Protein AF-A0A355SYY1-F1 (afdb_monomer_lite)

Sequence (96 aa):
MATFFGALFAGQLVSIYVFDQVRGIPWWRAPFYGALFGGLIFAGFFYGQMAYGAEEPWANRLAVMAGIYAGAAFLNVFIYWALRSLIRPLPGFGGA

Structure (mmCIF, N/CA/C/O backbone):
data_AF-A0A355SYY1-F1
#
_entry.id   AF-A0A355SYY1-F1
#
loop_
_atom_site.group_PDB
_atom_site.id
_atom_site.type_symbol
_atom_site.label_atom_id
_atom_site.label_alt_id
_atom_site.label_comp_id
_atom_site.label_asym_id
_atom_site.label_entity_id
_atom_site.label_seq_id
_atom_site.pdbx_PDB_ins_code
_atom_site.Cartn_x
_atom_site.Cartn_y
_atom_site.Cartn_z
_atom_site.occupancy
_atom_site.B_iso_or_equiv
_atom_site.auth_seq_id
_atom_site.auth_comp_id
_atom_site.auth_asym_id
_atom_site.auth_atom_id
_atom_site.pdbx_PDB_model_num
ATOM 1 N N . MET A 1 1 ? 18.636 -7.749 -7.418 1.00 72.38 1 MET A N 1
ATOM 2 C CA . MET A 1 1 ? 18.345 -7.709 -5.965 1.00 72.38 1 MET A CA 1
ATOM 3 C C . MET A 1 1 ? 18.099 -6.293 -5.457 1.00 72.38 1 MET A C 1
ATOM 5 O O . MET A 1 1 ? 17.013 -6.062 -4.948 1.00 72.38 1 MET A O 1
ATOM 9 N N . ALA A 1 2 ? 19.021 -5.337 -5.639 1.00 88.12 2 ALA A N 1
ATOM 10 C CA . ALA A 1 2 ? 18.838 -3.954 -5.166 1.00 88.12 2 ALA A CA 1
ATOM 11 C C . ALA A 1 2 ? 17.519 -3.299 -5.634 1.00 88.12 2 ALA A C 1
ATOM 13 O O . ALA A 1 2 ? 16.795 -2.745 -4.818 1.00 88.12 2 ALA A O 1
ATOM 14 N N . THR A 1 3 ? 17.158 -3.459 -6.911 1.00 88.56 3 THR A N 1
ATOM 15 C CA . THR A 1 3 ? 15.887 -2.986 -7.498 1.00 88.56 3 THR A CA 1
ATOM 16 C C . THR A 1 3 ? 14.654 -3.488 -6.755 1.00 88.56 3 THR A C 1
ATOM 18 O O . THR A 1 3 ? 13.761 -2.714 -6.432 1.00 88.56 3 THR A O 1
ATOM 21 N N . PHE A 1 4 ? 14.618 -4.791 -6.463 1.00 90.62 4 PHE A N 1
ATOM 22 C CA . PHE A 1 4 ? 13.499 -5.411 -5.764 1.00 90.62 4 PHE A CA 1
ATOM 23 C C . PHE A 1 4 ? 13.360 -4.844 -4.352 1.00 90.62 4 PHE A C 1
ATOM 25 O O . PHE A 1 4 ? 12.285 -4.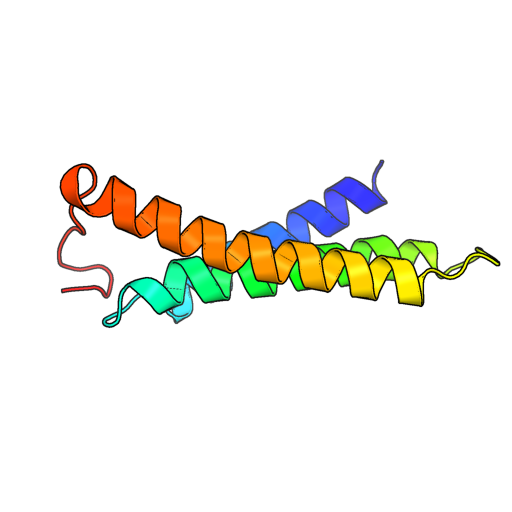386 -3.982 1.00 90.62 4 PHE A O 1
ATOM 32 N N . PHE A 1 5 ? 14.455 -4.822 -3.586 1.00 95.00 5 PHE A N 1
ATOM 33 C CA . PHE A 1 5 ? 14.438 -4.318 -2.214 1.00 95.00 5 PHE A CA 1
ATOM 34 C C . PHE A 1 5 ? 14.138 -2.820 -2.143 1.00 95.00 5 PHE A C 1
ATOM 36 O O . PHE A 1 5 ? 13.390 -2.404 -1.266 1.00 95.00 5 PHE A O 1
ATOM 43 N N . GLY A 1 6 ? 14.662 -2.018 -3.073 1.00 95.56 6 GLY A N 1
ATOM 44 C CA . GLY A 1 6 ? 14.379 -0.584 -3.146 1.00 95.56 6 GLY A CA 1
ATOM 45 C C . GLY A 1 6 ? 12.912 -0.298 -3.465 1.00 95.56 6 GLY A C 1
ATOM 46 O O . GLY A 1 6 ? 12.274 0.488 -2.766 1.00 95.56 6 GLY A O 1
ATOM 47 N N . ALA A 1 7 ? 12.348 -0.987 -4.463 1.00 94.94 7 ALA A N 1
ATOM 48 C CA . ALA A 1 7 ? 10.930 -0.877 -4.792 1.00 94.94 7 ALA A CA 1
ATOM 49 C C . ALA A 1 7 ? 10.043 -1.360 -3.636 1.00 94.94 7 ALA A C 1
ATOM 51 O O . ALA A 1 7 ? 9.043 -0.718 -3.316 1.00 94.94 7 ALA A O 1
ATOM 52 N N . LEU A 1 8 ? 10.415 -2.470 -2.984 1.00 95.56 8 LEU A N 1
ATOM 53 C CA . LEU A 1 8 ? 9.693 -3.007 -1.830 1.00 95.56 8 LEU A CA 1
ATOM 54 C C . LEU A 1 8 ? 9.697 -2.006 -0.681 1.00 95.56 8 LEU A C 1
ATOM 56 O O . LEU A 1 8 ? 8.640 -1.695 -0.144 1.00 95.56 8 LEU A O 1
ATOM 60 N N . PHE A 1 9 ? 10.865 -1.469 -0.338 1.00 97.25 9 PHE A N 1
ATOM 61 C CA . PHE A 1 9 ? 11.010 -0.479 0.719 1.00 97.25 9 PHE A CA 1
ATOM 62 C C . PHE A 1 9 ? 10.157 0.765 0.448 1.00 97.25 9 PHE A C 1
ATOM 64 O O . PHE A 1 9 ? 9.385 1.173 1.312 1.00 97.25 9 PHE A O 1
ATOM 71 N N . ALA A 1 10 ? 10.212 1.312 -0.771 1.00 97.19 10 ALA A N 1
ATOM 72 C CA . ALA A 1 10 ? 9.379 2.445 -1.164 1.00 97.19 10 ALA A CA 1
ATOM 73 C C . ALA A 1 10 ? 7.874 2.133 -1.065 1.00 97.19 10 ALA A C 1
ATOM 75 O O . ALA A 1 10 ? 7.116 2.926 -0.508 1.00 97.19 10 ALA A O 1
ATOM 76 N N . GLY A 1 11 ? 7.443 0.962 -1.546 1.00 96.94 11 GLY A N 1
ATOM 77 C CA . GLY A 1 11 ? 6.052 0.520 -1.442 1.00 96.94 11 GLY A CA 1
ATOM 78 C C . GLY A 1 11 ? 5.581 0.379 0.008 1.00 96.94 11 GLY A C 1
ATOM 79 O O . GLY A 1 11 ? 4.483 0.819 0.342 1.00 96.94 11 GLY A O 1
ATOM 80 N N . GLN A 1 12 ? 6.420 -0.164 0.896 1.00 96.62 12 GLN A N 1
ATOM 81 C CA . GLN A 1 12 ? 6.104 -0.287 2.325 1.00 96.62 12 GLN A CA 1
ATOM 82 C C . GLN A 1 12 ? 6.009 1.079 3.017 1.00 96.62 12 GLN A C 1
ATOM 84 O O . GLN A 1 12 ? 5.075 1.306 3.785 1.00 96.62 12 GLN A O 1
ATOM 89 N N . LEU A 1 13 ? 6.914 2.016 2.709 1.00 97.69 13 LEU A N 1
ATOM 90 C CA . LEU A 1 13 ? 6.840 3.384 3.233 1.00 97.69 13 LEU A CA 1
ATOM 91 C C . LEU A 1 13 ? 5.540 4.078 2.819 1.00 97.69 13 LEU A C 1
ATOM 93 O O . LEU A 1 13 ? 4.874 4.682 3.659 1.00 97.69 13 LEU A O 1
ATOM 97 N N . VAL A 1 14 ? 5.144 3.950 1.548 1.00 97.56 14 VAL A N 1
ATOM 98 C CA . VAL A 1 14 ? 3.872 4.500 1.061 1.00 97.56 14 VAL A CA 1
ATOM 99 C C . VAL A 1 14 ? 2.686 3.815 1.731 1.00 97.56 14 VAL A C 1
ATOM 101 O O . VAL A 1 14 ? 1.745 4.500 2.125 1.00 97.56 14 VAL A O 1
ATOM 104 N N . SER A 1 15 ? 2.736 2.493 1.913 1.00 96.12 15 SER A N 1
ATOM 105 C CA . SER A 1 15 ? 1.680 1.748 2.600 1.00 96.12 15 SER A CA 1
ATOM 106 C C . SER A 1 15 ? 1.435 2.292 4.006 1.00 96.12 15 SER A C 1
ATOM 108 O O . SER A 1 15 ? 0.292 2.579 4.354 1.00 96.12 15 SER A O 1
ATOM 110 N N . ILE A 1 16 ? 2.497 2.474 4.799 1.00 94.69 16 ILE A N 1
ATOM 111 C CA . ILE A 1 16 ? 2.401 2.993 6.172 1.00 94.69 16 ILE A CA 1
ATOM 112 C C . ILE A 1 16 ? 1.930 4.448 6.164 1.00 94.69 16 ILE A C 1
ATOM 114 O O . ILE A 1 16 ? 0.992 4.789 6.878 1.00 94.69 16 ILE A O 1
ATOM 118 N N . TYR A 1 17 ? 2.528 5.290 5.317 1.00 96.00 17 TYR A N 1
ATOM 119 C CA . TYR A 1 17 ? 2.163 6.700 5.222 1.00 96.00 17 TYR A CA 1
ATOM 120 C C . TYR A 1 17 ? 0.678 6.882 4.885 1.00 96.00 17 TYR A C 1
ATOM 122 O O . TYR A 1 17 ? -0.034 7.589 5.593 1.00 96.00 17 TYR A O 1
ATOM 130 N N . VAL A 1 18 ? 0.183 6.207 3.842 1.00 95.44 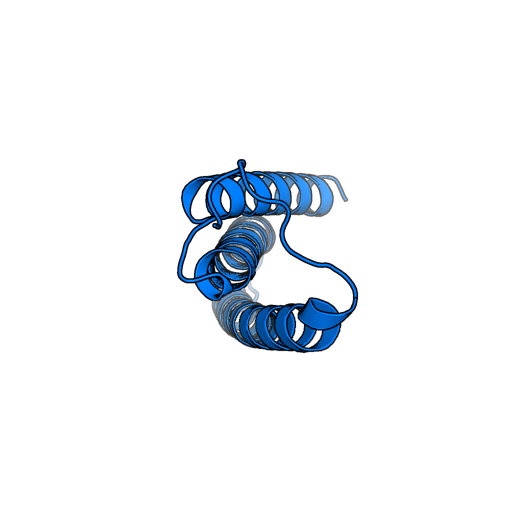18 VAL A N 1
ATOM 131 C CA . VAL A 1 18 ? -1.226 6.292 3.438 1.00 95.44 18 VAL A CA 1
ATOM 132 C C . VAL A 1 18 ? -2.135 5.727 4.524 1.00 95.44 18 VAL A C 1
ATOM 134 O O . VAL A 1 18 ? -3.139 6.358 4.849 1.00 95.44 18 VAL A O 1
ATOM 137 N N . PHE A 1 19 ? -1.782 4.580 5.111 1.00 92.88 19 PHE A N 1
ATOM 138 C CA . PHE A 1 19 ? -2.544 3.986 6.208 1.00 92.88 19 PHE A CA 1
ATOM 139 C C . PHE A 1 19 ? -2.722 4.979 7.362 1.00 92.88 19 PHE A C 1
ATOM 141 O O . PHE A 1 19 ? -3.841 5.165 7.835 1.00 92.88 19 PHE A O 1
ATOM 148 N N . ASP A 1 20 ? -1.654 5.667 7.768 1.00 92.00 20 ASP A N 1
ATOM 149 C CA . ASP A 1 20 ? -1.696 6.643 8.857 1.00 92.00 20 ASP A CA 1
ATOM 150 C C . ASP A 1 20 ? -2.504 7.899 8.529 1.00 92.00 20 ASP A C 1
ATOM 152 O O . ASP A 1 20 ? -3.113 8.477 9.428 1.00 92.00 20 ASP A O 1
ATOM 156 N N . GLN A 1 21 ? -2.555 8.315 7.262 1.00 91.56 21 GLN A N 1
ATOM 157 C CA . GLN A 1 21 ? -3.380 9.452 6.843 1.00 91.56 21 GLN A CA 1
ATOM 158 C C . GLN A 1 21 ? -4.875 9.113 6.794 1.00 91.56 21 GLN A C 1
ATOM 160 O O . GLN A 1 21 ? -5.710 9.977 7.054 1.00 91.56 21 GLN A O 1
ATOM 165 N N . VAL A 1 22 ? -5.229 7.873 6.440 1.00 91.00 22 VAL A N 1
ATOM 166 C CA . VAL A 1 22 ? -6.629 7.461 6.228 1.00 91.00 22 VAL A CA 1
ATOM 167 C C . VAL A 1 22 ? -7.200 6.576 7.341 1.00 91.00 22 VAL A C 1
ATOM 169 O O . VAL A 1 22 ? -8.353 6.142 7.240 1.00 91.00 22 VAL A O 1
ATOM 172 N N . ARG A 1 23 ? -6.431 6.307 8.406 1.00 86.62 23 ARG A N 1
ATOM 173 C CA . ARG A 1 23 ? -6.943 5.685 9.638 1.00 86.62 23 ARG A CA 1
ATOM 174 C C . ARG A 1 23 ? -8.025 6.573 10.235 1.00 86.62 23 ARG A C 1
ATOM 176 O O . ARG A 1 23 ? -7.905 7.794 10.266 1.00 86.62 23 ARG A O 1
ATOM 183 N N . GLY A 1 24 ? -9.140 5.959 10.598 1.00 81.38 24 GLY A N 1
ATOM 184 C CA . GLY A 1 24 ? -10.385 6.708 10.591 1.00 81.38 24 GLY A CA 1
ATOM 185 C C . GLY A 1 24 ? -11.602 5.854 10.836 1.00 81.38 24 GLY A C 1
ATOM 186 O O . GLY A 1 24 ? -11.610 4.657 10.550 1.00 81.38 24 GLY A O 1
ATOM 187 N N . ILE A 1 25 ? -12.691 6.517 11.211 1.00 80.06 25 ILE A N 1
ATOM 188 C CA . ILE A 1 25 ? -13.991 6.102 10.695 1.00 80.06 25 ILE A CA 1
ATOM 189 C C . ILE A 1 25 ? -14.105 6.658 9.265 1.00 80.06 25 ILE A C 1
ATOM 191 O O . ILE A 1 25 ? -13.925 7.861 9.067 1.00 80.06 25 ILE A O 1
ATOM 195 N N . PRO A 1 26 ? -14.443 5.832 8.261 1.00 84.50 26 PRO A N 1
ATOM 196 C CA . PRO A 1 26 ? -14.692 4.393 8.333 1.00 84.50 26 PRO A CA 1
ATOM 197 C C . PRO A 1 26 ? -13.406 3.542 8.268 1.00 84.50 26 PRO A C 1
ATOM 199 O O . PRO A 1 26 ? -12.548 3.753 7.411 1.00 84.50 26 PRO A O 1
ATOM 202 N N . TRP A 1 27 ? -13.337 2.517 9.131 1.00 84.62 27 TRP A N 1
ATOM 203 C CA . TRP A 1 27 ? -12.141 1.696 9.402 1.00 84.62 27 TRP A CA 1
ATOM 204 C C . TRP A 1 27 ? -11.553 0.981 8.181 1.00 84.62 27 TRP A C 1
ATOM 206 O O . TRP A 1 27 ? -10.361 0.697 8.158 1.00 84.62 27 TRP A O 1
ATOM 216 N N . TRP A 1 28 ? -12.371 0.679 7.168 1.00 88.25 28 TRP A N 1
ATOM 217 C CA . TRP A 1 28 ? -11.946 -0.087 5.993 1.00 88.25 28 TRP A CA 1
ATOM 218 C C . TRP A 1 28 ? -11.015 0.704 5.067 1.00 88.25 28 TRP A C 1
ATOM 220 O O . TRP A 1 28 ? -10.277 0.103 4.286 1.00 88.25 28 TRP A O 1
ATOM 230 N N . ARG A 1 29 ? -11.026 2.043 5.148 1.00 91.38 29 ARG A N 1
ATOM 231 C CA . ARG A 1 29 ? -10.228 2.908 4.267 1.00 91.38 29 ARG A CA 1
ATOM 232 C C . ARG A 1 29 ? -8.737 2.673 4.451 1.00 91.38 29 ARG A C 1
ATOM 234 O O . ARG A 1 29 ? -8.031 2.513 3.463 1.00 91.38 29 ARG A O 1
ATOM 241 N N . ALA A 1 30 ? -8.278 2.606 5.697 1.00 91.50 30 ALA A N 1
ATOM 242 C CA . ALA A 1 30 ? -6.871 2.398 6.024 1.00 91.50 30 ALA A CA 1
ATOM 243 C C . ALA A 1 30 ? -6.273 1.105 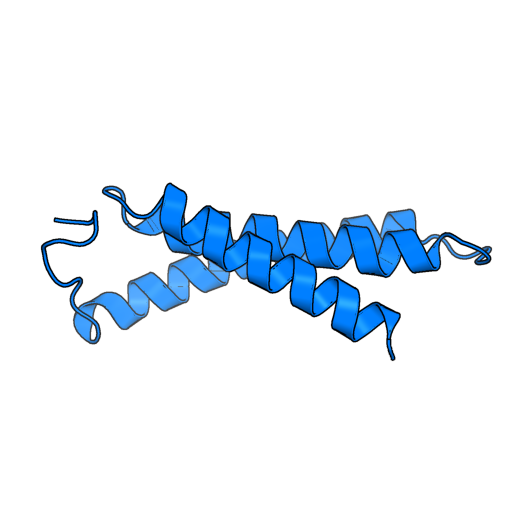5.446 1.00 91.50 30 ALA A C 1
ATOM 245 O O . ALA A 1 30 ? -5.323 1.205 4.664 1.00 91.50 30 ALA A O 1
ATOM 246 N N . PRO A 1 31 ? -6.821 -0.094 5.728 1.00 92.19 31 PRO A N 1
ATOM 247 C CA . PRO A 1 31 ? -6.281 -1.332 5.177 1.00 92.19 31 PRO A CA 1
ATOM 248 C C . PRO A 1 31 ? -6.426 -1.418 3.653 1.00 92.19 31 PRO A C 1
ATOM 250 O O . PRO A 1 31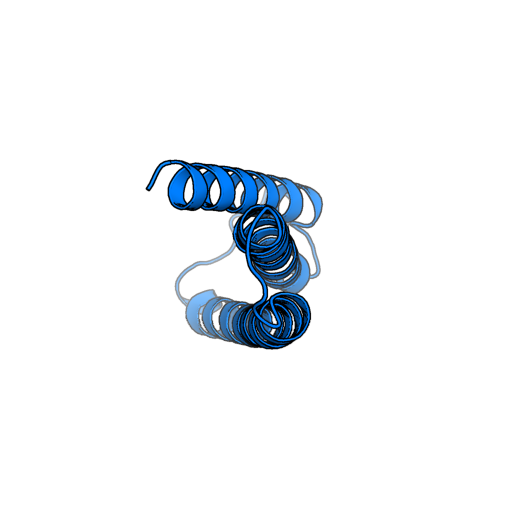 ? -5.570 -2.022 3.008 1.00 92.19 31 PRO A O 1
ATOM 253 N N . PHE A 1 32 ? -7.460 -0.808 3.061 1.00 95.06 32 PHE A N 1
ATOM 254 C CA . PHE A 1 32 ? -7.625 -0.791 1.608 1.00 95.06 32 PHE A CA 1
ATOM 255 C C . PHE A 1 32 ? -6.592 0.108 0.922 1.00 95.06 32 PHE A C 1
ATOM 257 O O . PHE A 1 32 ? -5.790 -0.364 0.119 1.00 95.06 32 PHE A O 1
ATOM 264 N N . TYR A 1 33 ? -6.602 1.407 1.236 1.00 95.94 33 TYR A N 1
ATOM 265 C CA . TYR A 1 33 ? -5.778 2.389 0.539 1.00 95.94 33 TYR A CA 1
ATOM 266 C C . TYR A 1 33 ? -4.291 2.208 0.846 1.00 95.94 33 TYR A C 1
ATOM 268 O O . TYR A 1 33 ? -3.483 2.347 -0.068 1.00 95.94 33 TYR A O 1
ATOM 276 N N . GLY A 1 34 ? -3.920 1.825 2.073 1.00 95.19 34 GLY A N 1
ATOM 277 C CA . GLY A 1 34 ? -2.528 1.506 2.403 1.00 95.19 34 GLY A CA 1
ATOM 278 C C . GLY A 1 34 ? -1.978 0.384 1.517 1.00 95.19 34 GLY A C 1
ATOM 279 O O . GLY A 1 34 ? -0.980 0.571 0.821 1.00 95.19 34 GLY A O 1
ATOM 280 N N . ALA A 1 35 ? -2.687 -0.749 1.453 1.00 95.62 35 ALA A N 1
ATOM 281 C CA . ALA A 1 35 ? -2.279 -1.889 0.634 1.00 95.62 35 ALA A CA 1
ATOM 282 C C . ALA A 1 35 ? -2.303 -1.578 -0.872 1.00 95.62 35 ALA A C 1
ATOM 284 O O . ALA A 1 35 ? -1.375 -1.953 -1.590 1.00 95.62 35 ALA A O 1
ATOM 285 N N . LEU A 1 36 ? -3.333 -0.868 -1.349 1.00 97.19 36 LEU A N 1
ATOM 286 C CA . LEU A 1 36 ? -3.472 -0.506 -2.758 1.00 97.19 36 LEU A CA 1
ATOM 287 C C . LEU A 1 36 ? -2.317 0.387 -3.217 1.00 97.19 36 LEU A C 1
ATOM 289 O O . LEU A 1 36 ? -1.602 0.034 -4.152 1.00 97.19 36 LEU A O 1
ATOM 293 N N . PHE A 1 37 ? -2.106 1.530 -2.560 1.00 97.38 37 PHE A N 1
ATOM 294 C CA . PHE A 1 37 ? -1.073 2.475 -2.981 1.00 97.38 37 PHE A CA 1
ATOM 295 C C . PHE A 1 37 ? 0.335 1.924 -2.752 1.00 97.38 37 PHE A C 1
ATOM 297 O O . PHE A 1 37 ? 1.192 2.100 -3.616 1.00 97.38 37 PHE A O 1
ATOM 304 N N . GLY A 1 38 ? 0.572 1.192 -1.659 1.00 96.62 38 GLY A N 1
ATOM 305 C CA . GLY A 1 38 ? 1.853 0.524 -1.434 1.00 96.62 38 GLY A CA 1
ATOM 306 C C . GLY A 1 38 ? 2.188 -0.498 -2.525 1.00 96.62 38 GLY A C 1
ATOM 307 O O . GLY A 1 38 ? 3.295 -0.486 -3.066 1.00 96.62 38 GLY A O 1
ATOM 308 N N . GLY A 1 39 ? 1.218 -1.335 -2.909 1.00 96.00 39 GLY A N 1
ATOM 309 C CA . GLY A 1 39 ? 1.372 -2.317 -3.985 1.00 96.00 39 GLY A CA 1
ATOM 310 C C . GLY A 1 39 ? 1.561 -1.679 -5.364 1.00 96.00 39 GLY A C 1
ATOM 311 O O . GLY A 1 39 ? 2.420 -2.114 -6.130 1.00 96.00 39 GLY A O 1
ATOM 312 N N . LEU A 1 40 ? 0.819 -0.609 -5.670 1.00 96.81 40 LEU A N 1
ATOM 313 C CA . LEU A 1 40 ? 0.959 0.126 -6.932 1.00 96.81 40 LEU A CA 1
ATOM 314 C C . LEU A 1 40 ? 2.323 0.813 -7.057 1.00 96.81 40 LEU A C 1
ATOM 316 O O . LEU A 1 40 ? 2.929 0.752 -8.125 1.00 96.81 40 LEU A O 1
ATOM 320 N N . ILE A 1 41 ? 2.835 1.424 -5.985 1.00 97.00 41 ILE A N 1
ATOM 321 C CA . ILE A 1 41 ? 4.169 2.043 -5.986 1.00 97.00 41 ILE A CA 1
ATOM 322 C C . ILE A 1 41 ? 5.262 0.988 -6.132 1.00 97.00 41 ILE A C 1
ATOM 324 O O . ILE A 1 41 ? 6.174 1.168 -6.940 1.00 97.00 41 ILE A O 1
ATOM 328 N N . PHE A 1 42 ? 5.143 -0.140 -5.424 1.00 95.88 42 PHE A N 1
ATOM 329 C CA . PHE A 1 42 ? 6.048 -1.270 -5.613 1.00 95.88 42 PHE A CA 1
ATOM 330 C C . PHE A 1 42 ? 6.066 -1.731 -7.077 1.00 95.88 42 PHE A C 1
ATOM 332 O O . PHE A 1 42 ? 7.135 -1.812 -7.684 1.00 95.88 42 PHE A O 1
ATOM 339 N N . ALA A 1 43 ? 4.892 -1.997 -7.657 1.00 94.31 43 ALA A N 1
ATOM 340 C CA . ALA A 1 43 ? 4.775 -2.465 -9.032 1.00 94.31 43 ALA A CA 1
ATOM 341 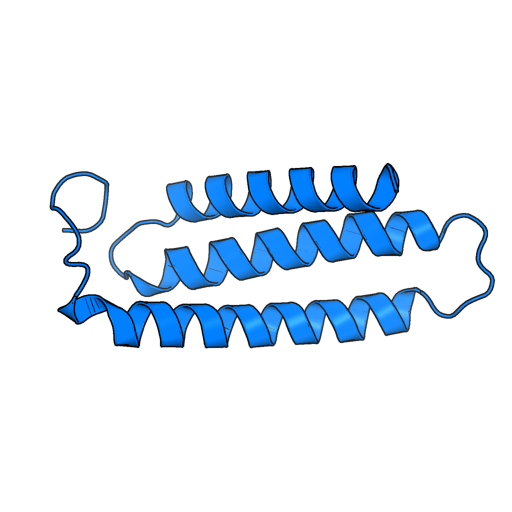C C . ALA A 1 43 ? 5.338 -1.436 -10.024 1.00 94.31 43 ALA A C 1
ATOM 343 O O . ALA A 1 43 ? 6.120 -1.793 -10.903 1.00 94.31 43 ALA A O 1
ATOM 344 N N . GLY A 1 44 ? 4.995 -0.158 -9.849 1.00 93.56 44 GLY A N 1
ATOM 345 C CA . GLY A 1 44 ? 5.467 0.934 -10.694 1.00 93.56 44 GLY A CA 1
ATOM 346 C C . GLY A 1 44 ? 6.988 1.066 -10.688 1.00 93.56 44 GLY A C 1
ATOM 347 O O . GLY A 1 44 ? 7.596 1.142 -11.752 1.00 93.56 44 GLY A O 1
ATOM 348 N N . PHE A 1 45 ? 7.626 1.028 -9.517 1.00 93.50 45 PHE A N 1
ATOM 349 C CA . PHE A 1 45 ? 9.084 1.132 -9.424 1.00 93.50 45 PHE A CA 1
ATOM 350 C C . PHE A 1 45 ? 9.793 -0.129 -9.913 1.00 93.50 45 PHE A C 1
ATOM 352 O O . PHE A 1 45 ? 10.767 -0.030 -10.656 1.00 93.50 45 PHE A O 1
ATOM 359 N N . PHE A 1 46 ? 9.298 -1.314 -9.555 1.00 91.69 46 PHE A N 1
ATOM 360 C CA . PHE A 1 46 ? 9.934 -2.567 -9.948 1.00 91.69 46 PHE A CA 1
ATOM 361 C C . PHE A 1 46 ? 9.848 -2.811 -11.462 1.00 91.69 46 PHE A C 1
ATOM 363 O O . PHE A 1 46 ? 10.873 -3.017 -12.116 1.00 91.69 46 PHE A O 1
ATOM 370 N N . TYR A 1 47 ? 8.644 -2.736 -12.039 1.00 88.81 47 TYR A N 1
ATOM 371 C CA . TYR A 1 47 ? 8.443 -2.968 -13.472 1.00 88.81 47 TYR A CA 1
ATOM 372 C C . TYR A 1 47 ? 8.855 -1.769 -14.328 1.00 88.81 47 TYR A C 1
ATOM 374 O O . TYR A 1 47 ? 9.338 -1.963 -15.440 1.00 88.81 47 TYR A O 1
ATOM 382 N N . GLY A 1 48 ? 8.738 -0.542 -13.810 1.00 87.38 48 GLY A N 1
ATOM 383 C CA . GLY A 1 48 ? 9.258 0.651 -14.477 1.00 87.38 48 GLY A CA 1
ATOM 384 C C . GLY A 1 48 ? 10.780 0.621 -14.601 1.00 87.38 48 GLY A C 1
ATOM 385 O O . GLY A 1 48 ? 11.314 0.990 -15.641 1.00 87.38 48 GLY A O 1
ATOM 386 N N . GLN A 1 49 ? 11.494 0.103 -13.597 1.00 85.81 49 GLN A N 1
ATOM 387 C CA . GLN A 1 49 ? 12.933 -0.116 -13.728 1.00 85.81 49 GLN A CA 1
ATOM 388 C C . GLN A 1 49 ? 13.259 -1.230 -14.736 1.00 85.81 49 GLN A C 1
ATOM 390 O O . GLN A 1 49 ? 14.209 -1.085 -15.499 1.00 85.81 49 GLN A O 1
ATOM 395 N N . MET A 1 50 ? 12.473 -2.311 -14.783 1.00 80.81 50 MET A N 1
ATOM 396 C CA . MET A 1 50 ? 12.628 -3.366 -15.799 1.00 80.81 50 MET A CA 1
ATOM 397 C C . MET A 1 50 ? 12.392 -2.876 -17.233 1.00 80.81 50 MET A C 1
ATOM 399 O O . MET A 1 50 ? 12.926 -3.478 -18.159 1.00 80.81 50 MET A O 1
ATOM 403 N N . ALA A 1 51 ? 11.629 -1.798 -17.430 1.00 82.81 51 ALA A N 1
ATOM 404 C CA . ALA A 1 51 ? 11.429 -1.199 -18.748 1.00 82.81 51 ALA A CA 1
ATOM 405 C C . ALA A 1 51 ? 12.733 -0.641 -19.351 1.00 82.81 51 ALA A C 1
ATOM 407 O O . ALA A 1 51 ? 12.869 -0.563 -20.572 1.00 82.81 51 ALA A O 1
ATOM 408 N N . TYR A 1 52 ? 13.712 -0.275 -18.515 1.00 76.00 52 TYR A N 1
ATOM 409 C CA . TYR A 1 52 ? 15.015 0.191 -18.980 1.00 76.00 52 TYR A CA 1
ATOM 410 C C . TYR A 1 52 ? 15.869 -0.989 -19.457 1.00 76.00 52 TYR A C 1
ATOM 412 O O . TYR A 1 52 ? 16.532 -1.658 -18.667 1.00 76.00 52 TYR A O 1
ATOM 420 N N . GLY A 1 53 ? 15.869 -1.215 -20.772 1.00 71.00 53 GLY A N 1
ATOM 421 C CA . GLY A 1 53 ? 16.735 -2.195 -21.436 1.00 71.00 53 GLY A CA 1
ATOM 422 C C . GLY A 1 53 ? 16.075 -3.534 -21.770 1.00 71.00 53 GLY A C 1
ATOM 423 O O . GLY A 1 53 ? 16.780 -4.456 -22.170 1.00 71.00 53 GLY A O 1
ATOM 424 N N . ALA A 1 54 ? 14.751 -3.652 -21.631 1.00 72.94 54 ALA A N 1
ATOM 425 C CA . ALA A 1 54 ? 14.006 -4.849 -22.013 1.00 72.94 54 ALA A CA 1
ATOM 426 C C . ALA A 1 54 ? 13.149 -4.608 -23.268 1.00 72.94 54 ALA A C 1
ATOM 428 O O . ALA A 1 54 ? 12.388 -3.646 -23.327 1.00 72.94 54 ALA A O 1
ATOM 429 N N . GLU A 1 55 ? 13.211 -5.528 -24.236 1.00 70.88 55 GLU A N 1
ATOM 430 C CA . GLU A 1 55 ? 12.268 -5.593 -25.373 1.00 70.88 55 GLU A CA 1
ATOM 431 C C . GLU A 1 55 ? 10.917 -6.228 -24.983 1.00 70.88 55 GLU A C 1
ATOM 433 O O . GLU A 1 55 ? 9.977 -6.287 -25.775 1.00 70.88 55 GLU A O 1
ATOM 438 N N . GLU A 1 56 ? 10.809 -6.726 -23.749 1.00 69.88 56 GLU A N 1
ATOM 439 C CA . GLU A 1 56 ? 9.617 -7.395 -23.241 1.00 69.88 56 GLU A CA 1
ATOM 440 C C . GLU A 1 56 ? 8.425 -6.447 -23.008 1.00 69.88 56 GLU A C 1
ATOM 442 O O . GLU A 1 56 ? 8.610 -5.272 -22.673 1.00 69.88 56 GLU A O 1
ATOM 447 N N . PRO A 1 57 ? 7.179 -6.968 -23.043 1.00 80.38 57 PRO A N 1
ATOM 448 C CA . PRO A 1 57 ? 5.963 -6.198 -22.794 1.00 80.38 57 PRO A CA 1
ATOM 449 C C . PRO A 1 57 ? 5.758 -5.910 -21.293 1.00 80.38 57 PRO A C 1
ATOM 451 O O . PRO A 1 57 ? 4.796 -6.368 -20.666 1.00 80.38 57 PRO A O 1
ATOM 454 N N . TRP A 1 58 ? 6.658 -5.120 -20.705 1.00 84.50 58 TRP A N 1
ATOM 455 C CA . TRP A 1 58 ? 6.654 -4.718 -19.294 1.00 84.50 58 TRP A CA 1
ATOM 456 C C . TRP A 1 58 ? 5.344 -4.034 -18.880 1.00 84.50 58 TRP A C 1
ATOM 458 O O . TRP A 1 58 ? 4.868 -4.247 -17.767 1.00 84.50 58 TRP A O 1
ATOM 468 N N . ALA A 1 59 ? 4.717 -3.278 -19.788 1.00 85.31 59 ALA A N 1
ATOM 469 C CA . ALA A 1 59 ? 3.463 -2.575 -19.527 1.00 85.31 59 ALA A CA 1
ATOM 470 C C . ALA A 1 59 ? 2.303 -3.543 -19.236 1.00 85.31 59 ALA A C 1
ATOM 472 O O . ALA A 1 59 ? 1.514 -3.305 -18.323 1.00 85.31 59 ALA A O 1
ATOM 473 N N . ASN A 1 60 ? 2.232 -4.671 -19.954 1.00 89.62 60 ASN A N 1
ATOM 474 C CA . ASN A 1 60 ? 1.210 -5.690 -19.707 1.00 89.62 60 ASN A CA 1
ATOM 475 C C . ASN A 1 60 ? 1.429 -6.368 -18.345 1.00 89.62 60 ASN A C 1
ATOM 477 O O . ASN A 1 60 ? 0.493 -6.552 -17.572 1.00 89.62 60 ASN A O 1
ATOM 481 N N . ARG A 1 61 ? 2.687 -6.675 -18.002 1.00 88.31 61 ARG A N 1
ATOM 482 C CA . ARG A 1 61 ? 3.040 -7.244 -16.689 1.00 88.31 61 ARG A CA 1
ATOM 483 C C . ARG A 1 61 ? 2.712 -6.292 -15.547 1.00 88.31 61 ARG A C 1
ATOM 485 O O . ARG A 1 61 ? 2.130 -6.723 -14.555 1.00 88.31 61 ARG A O 1
ATOM 492 N N . LEU A 1 62 ? 3.031 -5.009 -15.710 1.00 91.38 62 LEU A N 1
ATOM 493 C CA . LEU A 1 62 ? 2.674 -3.964 -14.759 1.00 91.38 62 LEU A CA 1
ATOM 494 C C . LEU A 1 62 ? 1.155 -3.890 -14.572 1.00 91.38 62 LEU A C 1
ATOM 496 O O . LEU A 1 62 ? 0.698 -3.872 -13.434 1.00 91.38 62 LEU A O 1
ATOM 500 N N . ALA A 1 63 ? 0.376 -3.897 -15.658 1.00 92.25 63 ALA A N 1
ATOM 501 C CA . ALA A 1 63 ? -1.083 -3.848 -15.593 1.00 92.25 63 ALA A CA 1
ATOM 502 C C . ALA A 1 63 ? -1.674 -5.068 -14.867 1.00 92.25 63 ALA A C 1
ATOM 504 O O . ALA A 1 63 ? -2.502 -4.913 -13.969 1.00 92.25 63 ALA A O 1
ATOM 505 N N . VAL A 1 64 ? -1.205 -6.277 -15.197 1.00 94.06 64 VAL A N 1
ATOM 506 C CA . VAL A 1 64 ? -1.623 -7.515 -14.521 1.00 94.06 64 VAL A CA 1
ATOM 507 C C . VAL A 1 64 ? -1.278 -7.461 -13.033 1.00 94.06 64 VAL A C 1
ATOM 509 O O . VAL A 1 64 ? -2.125 -7.749 -12.191 1.00 94.06 64 VAL A O 1
ATOM 512 N N . MET A 1 65 ? -0.062 -7.039 -12.689 1.00 93.94 65 MET A N 1
ATOM 513 C CA . MET A 1 65 ? 0.383 -6.961 -11.297 1.00 93.94 65 MET A CA 1
ATOM 514 C C . MET A 1 65 ? -0.348 -5.878 -10.509 1.00 93.94 65 MET A C 1
ATOM 516 O O . MET A 1 65 ? -0.741 -6.125 -9.374 1.00 93.94 65 MET A O 1
ATOM 520 N N . ALA A 1 66 ? -0.615 -4.717 -11.106 1.00 93.56 66 ALA A N 1
ATOM 521 C CA . ALA A 1 66 ? -1.463 -3.690 -10.510 1.00 93.56 66 ALA A CA 1
ATOM 522 C C . ALA A 1 66 ? -2.872 -4.232 -10.211 1.00 93.56 66 ALA A C 1
ATOM 524 O O . ALA A 1 66 ? -3.402 -3.990 -9.127 1.00 93.56 66 ALA A O 1
ATOM 525 N N . GLY A 1 67 ? -3.443 -5.028 -11.123 1.00 95.44 67 GLY A N 1
ATOM 526 C CA . GLY A 1 67 ? -4.707 -5.734 -10.904 1.00 95.44 67 GLY A CA 1
ATOM 527 C C . GLY A 1 67 ? -4.643 -6.736 -9.747 1.00 95.44 67 GLY A C 1
ATOM 528 O O . GLY A 1 67 ? -5.531 -6.747 -8.895 1.00 95.44 67 GLY A O 1
ATOM 529 N N . ILE A 1 68 ? -3.569 -7.529 -9.663 1.00 96.31 68 ILE A N 1
ATOM 530 C CA . ILE A 1 68 ? -3.337 -8.466 -8.552 1.00 96.31 68 ILE A CA 1
ATOM 531 C C . ILE A 1 68 ? -3.227 -7.713 -7.221 1.00 96.31 68 ILE A C 1
ATOM 533 O O . ILE A 1 68 ? -3.872 -8.112 -6.255 1.00 96.31 68 ILE A O 1
ATOM 537 N N . TYR A 1 69 ? -2.473 -6.611 -7.156 1.00 95.31 69 TYR A N 1
ATOM 538 C CA . TYR A 1 69 ? -2.353 -5.804 -5.936 1.00 95.31 69 TYR A CA 1
ATOM 539 C C . TYR A 1 69 ? -3.668 -5.132 -5.544 1.00 95.31 69 TYR A C 1
ATOM 541 O O . TYR A 1 69 ? -3.993 -5.088 -4.359 1.00 95.31 69 TYR A O 1
ATOM 549 N N . ALA A 1 70 ? -4.462 -4.673 -6.512 1.00 94.75 70 ALA A N 1
ATOM 550 C CA . ALA A 1 70 ? -5.799 -4.159 -6.242 1.00 94.75 70 ALA A CA 1
ATOM 551 C C . ALA A 1 70 ? -6.716 -5.249 -5.661 1.00 94.75 70 ALA A C 1
ATOM 553 O O . ALA A 1 70 ? -7.385 -5.019 -4.655 1.00 94.75 70 ALA A O 1
ATOM 554 N N . GLY A 1 71 ? -6.697 -6.460 -6.229 1.00 96.25 71 GLY A N 1
ATOM 555 C CA . GLY A 1 71 ? -7.408 -7.617 -5.677 1.00 96.25 71 GLY A CA 1
ATOM 556 C C . GLY A 1 71 ? -6.921 -7.993 -4.273 1.00 96.25 71 GLY A C 1
ATOM 557 O O . GLY A 1 71 ? -7.726 -8.210 -3.366 1.00 96.25 71 GLY A O 1
ATOM 558 N N . ALA A 1 72 ? -5.605 -7.991 -4.060 1.00 95.06 72 ALA A N 1
ATOM 559 C CA . ALA A 1 72 ? -4.995 -8.243 -2.760 1.00 95.06 72 ALA A CA 1
ATOM 560 C C . ALA A 1 72 ? -5.371 -7.173 -1.722 1.00 95.06 72 ALA A C 1
ATOM 562 O O . ALA A 1 72 ? -5.529 -7.503 -0.551 1.00 95.06 72 ALA A O 1
ATOM 563 N N . ALA A 1 73 ? -5.588 -5.917 -2.127 1.00 95.19 73 ALA A N 1
ATOM 564 C CA . ALA A 1 73 ? -6.070 -4.866 -1.233 1.00 95.19 73 ALA A CA 1
ATOM 565 C C . ALA A 1 73 ? -7.496 -5.148 -0.729 1.00 95.19 73 ALA A C 1
ATOM 567 O O . ALA A 1 73 ? -7.780 -4.944 0.451 1.00 95.19 73 ALA A O 1
ATOM 568 N N . PHE A 1 74 ? -8.384 -5.691 -1.570 1.00 95.12 74 PHE A N 1
ATOM 569 C CA . PHE A 1 74 ? -9.702 -6.156 -1.117 1.00 95.12 74 PHE A CA 1
ATOM 570 C C . PHE A 1 74 ? -9.597 -7.362 -0.181 1.00 95.12 74 PHE A C 1
ATOM 572 O O . PHE A 1 74 ? -10.263 -7.395 0.856 1.00 95.12 74 PHE A O 1
ATOM 579 N N . LEU A 1 75 ? -8.727 -8.326 -0.502 1.00 95.12 75 LEU A N 1
ATOM 580 C CA . LEU A 1 75 ? -8.452 -9.457 0.384 1.00 95.12 75 LEU A CA 1
ATOM 581 C C . LEU A 1 75 ? -7.911 -8.984 1.743 1.00 95.12 75 LEU A C 1
ATOM 583 O O . LEU A 1 75 ? -8.323 -9.499 2.779 1.00 95.12 75 LEU A O 1
ATOM 587 N N . ASN A 1 76 ? -7.056 -7.960 1.758 1.00 92.62 76 ASN A N 1
ATOM 588 C CA . ASN A 1 76 ? -6.543 -7.361 2.984 1.00 92.62 76 ASN A CA 1
ATOM 589 C C . ASN A 1 76 ? -7.676 -6.785 3.845 1.00 92.62 76 ASN A C 1
ATOM 591 O O . ASN A 1 76 ? -7.741 -7.050 5.042 1.00 92.62 76 ASN A O 1
ATOM 595 N N . VAL A 1 77 ? -8.626 -6.064 3.242 1.00 92.62 77 VAL A N 1
ATOM 596 C CA . VAL A 1 77 ? -9.812 -5.555 3.954 1.00 92.62 77 VAL A CA 1
ATOM 597 C C . VAL A 1 77 ? -10.637 -6.696 4.544 1.00 92.62 77 VAL A C 1
ATOM 599 O O . VAL A 1 77 ? -11.079 -6.597 5.688 1.00 92.62 77 VAL A O 1
ATOM 602 N N . PHE A 1 78 ? -10.823 -7.786 3.796 1.00 92.12 78 PHE A N 1
ATOM 603 C CA . PHE A 1 78 ? -11.522 -8.973 4.285 1.00 92.12 78 PHE A CA 1
ATOM 604 C C . PHE A 1 78 ? -10.811 -9.604 5.491 1.00 92.12 78 PHE A C 1
ATOM 606 O O . PHE A 1 78 ? -11.461 -9.910 6.490 1.00 92.12 78 PHE A O 1
ATOM 613 N N . ILE A 1 79 ? -9.482 -9.735 5.446 1.00 90.25 79 ILE A N 1
ATOM 614 C CA . ILE A 1 79 ? -8.679 -10.243 6.569 1.00 90.25 79 ILE A CA 1
ATOM 615 C C . ILE A 1 79 ? -8.823 -9.326 7.792 1.00 90.25 79 ILE A C 1
ATOM 617 O O . ILE A 1 79 ? -9.117 -9.805 8.887 1.00 90.25 79 ILE A O 1
ATOM 621 N N . TYR A 1 80 ? -8.699 -8.007 7.614 1.00 87.31 80 TYR A N 1
ATOM 622 C CA . TYR A 1 80 ? -8.901 -7.028 8.689 1.00 87.31 80 TYR A CA 1
ATOM 623 C C . TYR A 1 80 ? -10.302 -7.124 9.299 1.00 87.31 80 TYR A C 1
ATOM 625 O O . TYR A 1 80 ? -10.461 -7.080 10.518 1.00 87.31 80 TYR A O 1
ATOM 633 N N . TRP A 1 81 ? -11.325 -7.293 8.462 1.00 87.69 81 TRP A N 1
ATOM 634 C CA . TRP A 1 81 ? -12.694 -7.487 8.917 1.00 87.69 81 TRP A CA 1
ATOM 635 C C . TRP A 1 81 ? -12.860 -8.774 9.728 1.00 87.69 81 TRP A C 1
ATOM 637 O O . TRP A 1 81 ? -13.485 -8.745 10.787 1.00 87.69 81 TRP A O 1
ATOM 647 N N . ALA A 1 82 ? -12.295 -9.889 9.261 1.00 89.69 82 ALA A N 1
ATOM 648 C CA . ALA A 1 82 ? -12.378 -11.179 9.940 1.00 89.69 82 ALA A CA 1
ATOM 649 C C . ALA A 1 82 ? -11.680 -11.149 11.311 1.00 89.69 82 ALA A C 1
ATOM 651 O O . ALA A 1 82 ? -12.155 -11.766 12.263 1.00 89.69 82 ALA A O 1
ATOM 652 N N . LEU A 1 83 ? -10.591 -10.383 11.431 1.00 87.62 83 LEU A N 1
ATOM 653 C CA . LEU A 1 83 ? -9.798 -10.258 12.656 1.00 87.62 83 LEU A CA 1
ATOM 654 C C . LEU A 1 83 ? -10.286 -9.165 13.618 1.00 87.62 83 LEU A C 1
ATOM 656 O O . LEU A 1 83 ? -9.793 -9.086 14.744 1.00 87.62 83 LEU A O 1
ATOM 660 N N . ARG A 1 84 ? -11.278 -8.348 13.237 1.00 79.12 84 ARG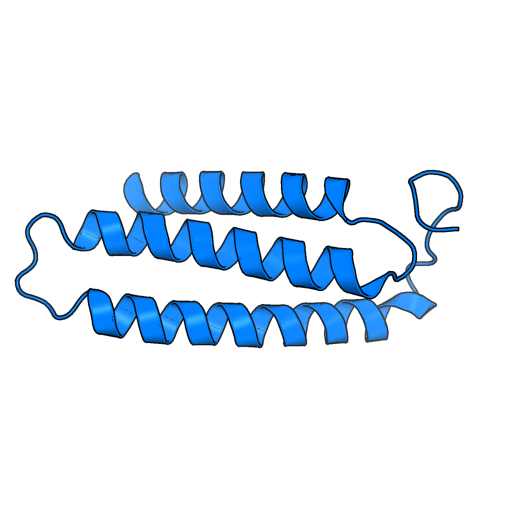 A N 1
ATOM 661 C CA . ARG A 1 84 ? -11.756 -7.212 14.053 1.00 79.12 84 ARG A CA 1
ATOM 662 C C . ARG A 1 84 ? -12.296 -7.602 15.435 1.00 79.12 84 ARG A C 1
ATOM 664 O O . ARG A 1 84 ? -12.365 -6.764 16.327 1.00 79.12 84 ARG A O 1
ATOM 671 N N . SER A 1 85 ? -12.740 -8.849 15.611 1.00 79.56 85 SER A N 1
ATOM 672 C CA . SER A 1 85 ? -13.222 -9.364 16.901 1.00 79.56 85 SER A CA 1
ATOM 673 C C . SER A 1 85 ? -12.078 -9.689 17.863 1.00 79.56 85 SER A C 1
ATOM 675 O O . SER A 1 85 ? -12.253 -9.567 19.076 1.00 79.56 85 SER A O 1
ATOM 677 N N . LEU A 1 86 ? -10.920 -10.075 17.320 1.00 81.88 86 LEU A N 1
ATOM 678 C CA . LEU A 1 86 ? -9.707 -10.403 18.064 1.00 81.88 86 LEU A CA 1
ATOM 679 C C . LEU A 1 86 ? -8.887 -9.146 18.372 1.00 81.88 86 LEU A C 1
ATOM 681 O O . LEU A 1 86 ? -8.364 -8.998 19.473 1.00 81.88 86 LEU A O 1
ATOM 685 N N . ILE A 1 87 ? -8.803 -8.230 17.407 1.00 70.56 87 ILE A N 1
ATOM 686 C CA . ILE A 1 87 ? -8.020 -6.999 17.498 1.00 70.56 87 ILE A CA 1
ATOM 687 C C . ILE A 1 87 ? -9.001 -5.832 17.579 1.00 70.56 87 ILE A C 1
ATOM 689 O O . ILE A 1 87 ? -9.432 -5.285 16.564 1.00 70.56 87 ILE A O 1
ATOM 693 N N . ARG A 1 88 ? -9.402 -5.479 18.804 1.00 63.75 88 ARG A N 1
ATOM 694 C CA . ARG A 1 88 ? -10.285 -4.329 19.025 1.00 63.75 88 ARG A CA 1
ATOM 695 C C . ARG A 1 88 ? -9.508 -3.038 18.744 1.00 63.75 88 ARG A C 1
ATOM 697 O O . ARG A 1 88 ? -8.413 -2.888 19.290 1.00 63.75 88 ARG A O 1
ATOM 704 N N . PRO A 1 89 ? -10.040 -2.111 17.928 1.00 62.06 89 PRO A N 1
ATOM 705 C CA . PRO A 1 89 ? -9.420 -0.804 17.761 1.00 62.06 89 PRO A CA 1
ATOM 706 C C . PRO A 1 89 ? -9.378 -0.107 19.125 1.00 62.06 89 PRO A C 1
ATOM 708 O O . PRO A 1 89 ? -10.393 -0.027 19.816 1.00 62.06 89 PRO A O 1
ATOM 711 N N . LEU A 1 90 ? -8.184 0.315 19.546 1.00 61.97 90 LEU A N 1
ATOM 712 C CA . LEU A 1 90 ? -8.019 1.106 20.760 1.00 61.97 90 LEU A CA 1
ATOM 713 C C . LEU A 1 90 ? -8.459 2.551 20.467 1.00 61.97 90 LEU A C 1
ATOM 715 O O . LEU A 1 90 ? -7.966 3.134 19.493 1.00 61.97 90 LEU A O 1
ATOM 719 N N . PRO A 1 91 ? -9.327 3.141 21.307 1.00 55.78 91 PRO A N 1
ATOM 720 C CA . PRO A 1 91 ? -9.681 4.551 21.210 1.00 55.78 91 PRO A CA 1
ATOM 721 C C . PRO A 1 91 ? -8.435 5.440 21.293 1.00 55.78 91 PRO A C 1
ATOM 723 O O . PRO A 1 91 ? -7.562 5.206 22.131 1.00 55.78 91 PRO A O 1
ATOM 726 N N . GLY A 1 92 ? -8.352 6.478 20.454 1.00 56.09 92 GLY A N 1
ATOM 727 C CA . GLY A 1 92 ? -7.357 7.555 20.617 1.00 56.09 92 GLY A CA 1
ATOM 728 C C . GLY A 1 92 ? -6.241 7.691 19.569 1.00 56.09 92 GLY A C 1
ATOM 729 O O . GLY A 1 92 ? -5.438 8.610 19.686 1.00 56.09 92 GLY A O 1
ATOM 730 N N . PHE A 1 93 ? -6.215 6.882 18.503 1.00 55.22 93 PHE A N 1
ATOM 731 C CA . PHE A 1 93 ? -5.311 7.076 17.345 1.00 55.22 93 PHE A CA 1
ATOM 732 C C . PHE A 1 93 ? -6.062 7.222 16.010 1.00 55.22 93 PHE A C 1
ATOM 734 O O . PHE A 1 93 ? -5.589 6.804 14.956 1.00 55.22 93 PHE A O 1
ATOM 741 N N . GLY A 1 94 ? -7.247 7.839 16.055 1.00 55.53 94 GLY A N 1
ATOM 742 C CA . GLY A 1 94 ? -8.030 8.177 14.864 1.00 55.53 94 GLY A CA 1
ATOM 743 C C . GLY A 1 94 ? -9.101 7.165 14.459 1.00 55.53 94 GLY A C 1
ATOM 744 O O . GLY A 1 94 ? -9.543 7.212 13.327 1.00 55.53 94 GLY A O 1
ATOM 745 N N . GLY A 1 95 ? -9.579 6.272 15.326 1.00 54.22 95 GLY A N 1
ATOM 746 C CA . GLY A 1 95 ? -10.650 5.339 14.950 1.00 54.22 95 GLY A CA 1
ATOM 747 C C . GLY A 1 95 ? -11.541 4.926 16.111 1.00 54.22 95 GLY A C 1
ATOM 748 O O . GLY A 1 95 ? -11.514 3.753 16.455 1.00 54.22 95 GLY A O 1
ATOM 749 N N . ALA A 1 96 ? -12.299 5.901 16.640 1.00 48.38 96 ALA A N 1
ATOM 750 C CA . ALA A 1 96 ? -13.219 5.839 17.791 1.00 48.38 96 ALA A CA 1
ATOM 751 C C . ALA A 1 96 ? -12.605 5.300 19.086 1.00 48.38 96 ALA A C 1
ATOM 753 O O . ALA A 1 96 ? -12.580 4.070 19.296 1.00 48.38 96 ALA A O 1
#

pLDDT: mean 86.96, std 11.93, range [48.38, 97.69]

Foldseek 3Di:
DCQLVVLLVQLQVQLVVQLLVQCAVVNLRNLQVSQLSSQLSSLCSNLVVVVVPDPDPSVVVSVVSSVVSNVVSVVSSVVCVVCCVVDPDDPDSHYD

Radius of gyration: 15.57 Å; chains: 1; bounding box: 34×21×47 Å

Secondary structure (DSSP, 8-state):
-HHHHHHHHHHHHHHHHHHHHH-SSSTTHHHHHHHHHHHHHHHHHHHHHHTTT--S-HHHHHHHHHHHHHHHHHHHHHHHHHHTTTSPPPTTSS--